Protein AF-A0AAW7YZU2-F1 (afdb_monomer_lite)

Foldseek 3Di:
DPPEQAFLALHPHDDPVVVRDDDPPDDPVRNVVSLVSRDADPQCPDPPPPGDNVSGSNLSVCVVPPPDVVVSVVVD

InterPro domains:
  IPR002305 Aminoacyl-tRNA synthetase, class Ic [PF00579] (5-69)

Secondary structure (DSSP, 8-state):
---SPPPTTSSS---GGGT----TTS-HHHHHHHHHTS---TT--STTS---GGG-HHHHHHHHH---HHHHHHH-

Structure (mmCIF, N/CA/C/O backbone):
data_AF-A0AAW7YZU2-F1
#
_entry.id   AF-A0AAW7YZU2-F1
#
loop_
_atom_site.group_PDB
_atom_site.id
_atom_site.type_symbol
_atom_site.label_atom_id
_atom_site.label_alt_id
_atom_site.label_comp_id
_atom_site.label_asym_id
_atom_site.label_entity_id
_atom_site.label_seq_id
_atom_site.pdbx_PDB_ins_code
_atom_site.Cartn_x
_atom_site.Cartn_y
_atom_site.Cartn_z
_atom_site.occupancy
_atom_site.B_iso_or_equiv
_atom_site.auth_seq_id
_atom_site.auth_comp_id
_atom_site.auth_asym_id
_atom_site.auth_atom_id
_atom_site.pdbx_PDB_model_num
ATOM 1 N N . GLY A 1 1 ? -18.830 9.935 1.854 1.00 45.69 1 GLY A N 1
ATOM 2 C CA . GLY A 1 1 ? -18.001 9.047 1.020 1.00 45.69 1 GLY A CA 1
ATOM 3 C C . GLY A 1 1 ? -16.638 8.952 1.653 1.00 45.69 1 GLY A C 1
ATOM 4 O O . GLY A 1 1 ? -16.184 9.968 2.170 1.00 45.69 1 GLY A O 1
ATOM 5 N N . LEU A 1 2 ? -16.022 7.767 1.658 1.00 57.31 2 LEU A N 1
ATOM 6 C CA . LEU A 1 2 ? -14.607 7.631 2.010 1.00 57.31 2 LEU A CA 1
ATOM 7 C C . LEU A 1 2 ? -13.831 8.683 1.202 1.00 57.31 2 LEU A C 1
ATOM 9 O O . LEU A 1 2 ? -14.048 8.818 -0.004 1.00 57.31 2 LEU A O 1
ATOM 13 N N . GLY A 1 3 ? -13.036 9.508 1.886 1.00 71.62 3 GLY A N 1
ATOM 14 C CA . GLY A 1 3 ? -12.181 10.501 1.238 1.00 71.62 3 GLY A CA 1
ATOM 15 C C . GLY A 1 3 ? -11.219 9.841 0.244 1.00 71.62 3 GLY A C 1
ATOM 16 O O . GLY A 1 3 ? -11.231 8.628 0.048 1.00 71.62 3 GLY A O 1
ATOM 17 N N . ARG A 1 4 ? -10.370 10.637 -0.413 1.00 79.81 4 ARG A N 1
ATOM 18 C CA . ARG A 1 4 ? -9.355 10.101 -1.339 1.00 79.81 4 ARG A CA 1
ATOM 19 C C . ARG A 1 4 ? -8.605 8.923 -0.712 1.00 79.81 4 ARG A C 1
ATOM 21 O O . ARG A 1 4 ? -8.208 9.007 0.447 1.00 79.81 4 ARG A O 1
ATOM 28 N N . LEU A 1 5 ? -8.363 7.877 -1.505 1.00 84.81 5 LEU A N 1
ATOM 29 C CA . LEU A 1 5 ? -7.559 6.750 -1.048 1.00 84.81 5 LEU A CA 1
ATOM 30 C C . LEU A 1 5 ? -6.146 7.224 -0.664 1.00 84.81 5 LEU A C 1
ATOM 32 O O . LEU A 1 5 ? -5.546 8.032 -1.394 1.00 84.81 5 LEU A O 1
ATOM 36 N N . PRO A 1 6 ? -5.613 6.735 0.467 1.00 86.88 6 PRO A N 1
ATOM 37 C CA . PRO A 1 6 ? -4.249 7.026 0.868 1.00 86.88 6 PRO A CA 1
ATOM 38 C C . PRO A 1 6 ? -3.253 6.393 -0.109 1.00 86.88 6 PRO A C 1
ATOM 40 O O . PRO A 1 6 ? -3.568 5.436 -0.818 1.00 86.88 6 PRO A O 1
ATOM 43 N N . GLY A 1 7 ? -2.045 6.941 -0.180 1.00 88.12 7 GLY A N 1
ATOM 44 C CA . GLY A 1 7 ? -0.974 6.348 -0.981 1.00 88.12 7 GLY A CA 1
ATOM 45 C C . GLY A 1 7 ? -0.430 5.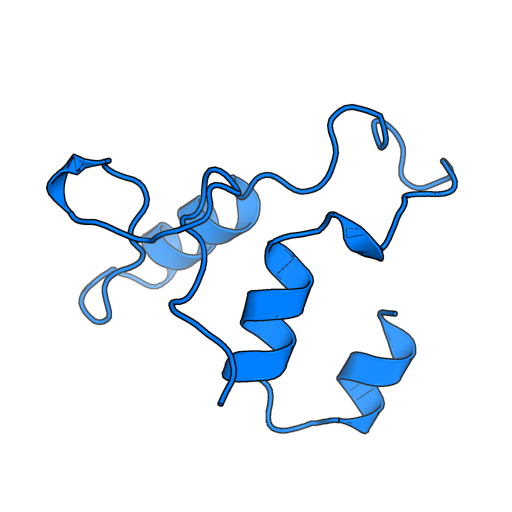063 -0.358 1.00 88.12 7 GLY A C 1
ATOM 46 O O . GLY A 1 7 ? -0.700 4.764 0.803 1.00 88.12 7 GLY A O 1
ATOM 47 N N . THR A 1 8 ? 0.395 4.322 -1.100 1.00 87.06 8 THR A N 1
ATOM 48 C CA . THR A 1 8 ? 1.103 3.141 -0.565 1.00 87.06 8 THR A CA 1
ATOM 49 C C . THR A 1 8 ? 2.034 3.480 0.609 1.00 87.06 8 THR A C 1
ATOM 51 O O . THR A 1 8 ? 2.402 2.612 1.389 1.00 87.06 8 THR A O 1
ATOM 54 N N . ASP A 1 9 ? 2.402 4.749 0.760 1.00 84.12 9 ASP A N 1
ATOM 55 C CA . ASP A 1 9 ? 3.213 5.286 1.853 1.00 84.12 9 ASP A CA 1
ATOM 56 C C . ASP A 1 9 ? 2.405 5.623 3.121 1.00 84.12 9 ASP A C 1
ATOM 58 O O . ASP A 1 9 ? 2.957 6.181 4.065 1.00 84.12 9 ASP A O 1
ATOM 62 N N . GLY A 1 10 ? 1.098 5.342 3.137 1.00 76.81 10 GLY A N 1
ATOM 63 C CA . GLY A 1 10 ? 0.210 5.626 4.266 1.00 76.81 10 GLY A CA 1
ATOM 64 C C . GLY A 1 10 ? -0.132 7.100 4.462 1.00 76.81 10 GLY A C 1
ATOM 65 O O . GLY A 1 10 ? -0.762 7.472 5.450 1.00 76.81 10 GLY A O 1
ATOM 66 N N . LYS A 1 11 ? 0.239 7.967 3.514 1.00 79.75 11 LYS A N 1
ATOM 67 C CA . LYS A 1 11 ? -0.122 9.386 3.559 1.00 79.75 11 LYS A CA 1
ATOM 68 C C . LYS A 1 11 ? -1.528 9.621 3.025 1.00 79.75 11 LYS A C 1
ATOM 70 O O . LYS A 1 11 ? -2.051 8.858 2.216 1.00 79.75 11 LYS A O 1
ATOM 75 N N . ALA A 1 12 ? -2.095 10.767 3.397 1.00 78.94 12 ALA A N 1
ATOM 76 C CA . ALA A 1 12 ? -3.486 11.149 3.143 1.00 78.94 12 ALA A CA 1
ATOM 77 C C . ALA A 1 12 ? -3.946 11.160 1.668 1.00 78.94 12 ALA A C 1
ATOM 79 O O . ALA A 1 12 ? -5.140 11.307 1.414 1.00 78.94 12 ALA A O 1
ATOM 80 N N . LYS A 1 13 ? -3.045 11.063 0.678 1.00 85.06 13 LYS A N 1
ATOM 81 C CA . LYS A 1 13 ? -3.438 11.006 -0.737 1.00 85.06 13 LYS A CA 1
ATOM 82 C C . LYS A 1 13 ? -2.516 10.136 -1.584 1.00 85.06 13 LYS A C 1
ATOM 84 O O . LYS A 1 13 ? -1.292 10.262 -1.523 1.00 85.06 13 LYS A O 1
ATOM 89 N N . MET A 1 14 ? -3.129 9.373 -2.479 1.00 87.94 14 MET A N 1
ATOM 90 C CA . MET A 1 14 ? -2.467 8.806 -3.646 1.00 87.94 14 MET A CA 1
ATOM 91 C C . MET A 1 14 ? -2.241 9.886 -4.724 1.00 87.94 14 MET A C 1
ATOM 93 O O . MET A 1 14 ? -3.154 10.645 -5.063 1.00 87.94 14 MET A O 1
ATOM 97 N N . SER A 1 15 ? -1.025 9.973 -5.273 1.00 87.38 15 SER A N 1
ATOM 98 C CA . SER A 1 15 ? -0.687 10.849 -6.403 1.00 87.38 15 SER A CA 1
ATOM 99 C C . SER A 1 15 ? 0.470 10.296 -7.232 1.00 87.38 15 SER A C 1
ATOM 101 O O . SER A 1 15 ? 1.461 9.809 -6.687 1.00 87.38 15 SER A O 1
ATOM 103 N N . LYS A 1 16 ? 0.403 10.477 -8.559 1.00 86.50 16 LYS A N 1
ATOM 104 C CA . LYS A 1 16 ? 1.496 10.105 -9.474 1.00 86.50 16 LYS A CA 1
ATOM 105 C C . LYS A 1 16 ? 2.805 10.809 -9.111 1.00 86.50 16 LYS A C 1
ATOM 107 O O . LYS A 1 16 ? 3.854 10.181 -9.087 1.00 86.50 16 LYS A O 1
ATOM 112 N N . SER A 1 17 ? 2.723 12.096 -8.768 1.00 90.19 17 SER A N 1
ATOM 113 C CA . SER A 1 17 ? 3.883 12.923 -8.407 1.00 90.19 17 SER A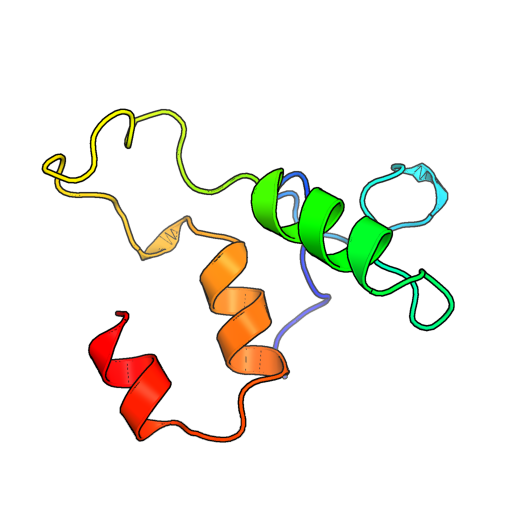 CA 1
ATOM 114 C C . SER A 1 17 ? 4.557 12.524 -7.092 1.00 90.19 17 SER A C 1
ATOM 116 O O . SER A 1 17 ? 5.683 12.938 -6.843 1.00 90.19 17 SER A O 1
ATOM 118 N N . LEU A 1 18 ? 3.872 11.748 -6.247 1.00 86.50 18 LEU A N 1
ATOM 119 C CA . LEU A 1 18 ? 4.398 11.255 -4.973 1.00 86.50 18 LEU A CA 1
ATOM 120 C C . LEU A 1 18 ? 4.931 9.823 -5.080 1.00 86.50 18 LEU A C 1
ATOM 122 O O . LEU A 1 18 ? 5.369 9.270 -4.077 1.00 86.50 18 LEU A O 1
ATOM 126 N N . TYR A 1 19 ? 4.868 9.214 -6.270 1.00 86.38 19 TYR A N 1
ATOM 127 C CA . TYR A 1 19 ? 5.298 7.836 -6.521 1.00 86.38 19 TYR A CA 1
ATOM 128 C C . TYR A 1 19 ? 4.661 6.795 -5.579 1.00 86.38 19 TYR A C 1
ATOM 130 O O . TYR A 1 19 ? 5.204 5.714 -5.384 1.00 86.38 19 TYR A O 1
ATOM 138 N N . ASN A 1 20 ? 3.474 7.094 -5.038 1.00 89.38 20 ASN A N 1
ATOM 139 C CA . ASN A 1 20 ? 2.759 6.268 -4.059 1.00 89.38 20 ASN A CA 1
ATOM 140 C C . ASN A 1 20 ? 1.445 5.682 -4.619 1.00 89.38 20 ASN A C 1
ATOM 142 O O . ASN A 1 20 ? 0.491 5.443 -3.878 1.00 89.38 20 ASN A O 1
ATOM 146 N N . SER A 1 21 ? 1.374 5.517 -5.947 1.00 90.06 21 SER A N 1
ATOM 147 C CA . SER A 1 21 ? 0.167 5.095 -6.672 1.00 90.06 21 SER A CA 1
ATOM 148 C C . SER A 1 21 ? 0.238 3.655 -7.174 1.00 90.06 21 SER A C 1
ATOM 150 O O . SER A 1 21 ? 1.262 3.211 -7.705 1.00 90.06 21 SER A O 1
ATOM 152 N N . ILE A 1 22 ? -0.892 2.955 -7.071 1.00 89.44 22 ILE A N 1
ATOM 153 C CA . ILE A 1 22 ? -1.132 1.656 -7.707 1.00 89.44 22 ILE A CA 1
ATOM 154 C C . ILE A 1 22 ? -1.951 1.923 -8.972 1.00 89.44 22 ILE A C 1
ATOM 156 O O . ILE A 1 22 ? -3.029 2.511 -8.891 1.00 89.44 22 ILE A O 1
ATOM 160 N N . TYR A 1 23 ? -1.428 1.557 -10.142 1.00 90.56 23 TYR A N 1
ATOM 161 C CA . TYR A 1 23 ? -2.107 1.794 -11.415 1.00 90.56 23 TYR A CA 1
ATOM 162 C C . TYR A 1 23 ? -2.924 0.573 -11.828 1.00 90.56 23 TYR A C 1
ATOM 164 O O . TYR A 1 23 ? -2.488 -0.5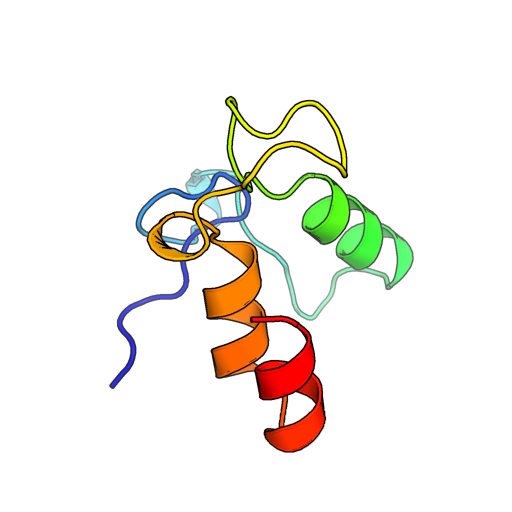59 -11.654 1.00 90.56 23 TYR A O 1
ATOM 172 N N . LEU A 1 24 ? -4.072 0.804 -12.469 1.00 88.25 24 LEU A N 1
ATOM 173 C CA . LEU A 1 24 ? -4.880 -0.273 -13.063 1.00 88.25 24 LEU A CA 1
ATOM 174 C C . LEU A 1 24 ? -4.144 -1.013 -14.193 1.00 88.25 24 LEU A C 1
ATOM 176 O O . LEU A 1 24 ? -4.474 -2.150 -14.501 1.00 88.25 24 LEU A O 1
ATOM 180 N N . SER A 1 25 ? -3.159 -0.358 -14.813 1.00 93.06 25 SER A N 1
ATOM 181 C CA . SER A 1 25 ? -2.317 -0.920 -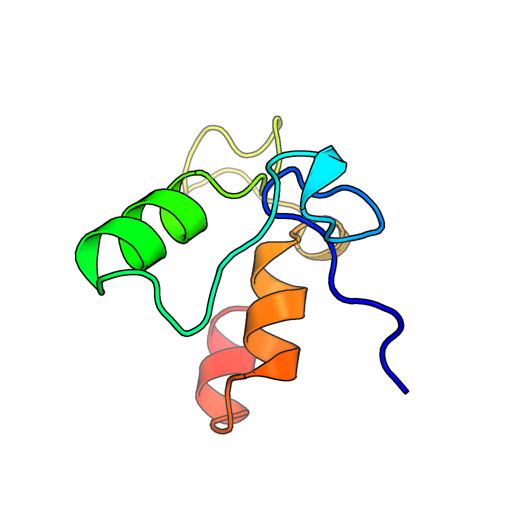15.871 1.00 93.06 25 SER A CA 1
ATOM 182 C C . SER A 1 25 ? -1.074 -1.648 -15.351 1.00 93.06 25 SER A C 1
ATOM 184 O O . SER A 1 25 ? -0.289 -2.137 -16.160 1.00 93.06 25 SER A O 1
ATOM 186 N N . ASP A 1 26 ? -0.831 -1.658 -14.037 1.00 90.88 26 ASP A N 1
ATOM 187 C CA . ASP A 1 26 ? 0.314 -2.374 -13.473 1.00 90.88 26 ASP A CA 1
ATOM 188 C C . ASP A 1 26 ? 0.124 -3.890 -13.631 1.00 90.88 26 ASP A C 1
ATOM 190 O O . ASP A 1 26 ? -0.984 -4.416 -13.521 1.00 90.88 26 ASP A O 1
ATOM 194 N N . SER A 1 27 ? 1.223 -4.616 -13.848 1.00 94.75 27 SER A N 1
ATOM 195 C CA . SER A 1 27 ? 1.178 -6.079 -13.849 1.00 94.75 27 SER A CA 1
ATOM 196 C C . SER A 1 27 ? 0.804 -6.625 -12.462 1.00 94.75 27 SER A C 1
ATOM 198 O O . SER A 1 27 ? 1.119 -5.986 -11.451 1.00 94.75 27 SER A O 1
ATOM 200 N N . PRO A 1 28 ? 0.218 -7.835 -12.372 1.00 92.44 28 PRO A N 1
ATOM 201 C CA . PRO A 1 28 ? -0.118 -8.455 -11.089 1.00 92.44 28 PRO A CA 1
ATOM 202 C C . PRO A 1 28 ? 1.064 -8.516 -10.109 1.00 92.44 28 PRO A C 1
ATOM 204 O O . PRO A 1 28 ? 0.903 -8.221 -8.925 1.00 92.44 28 PRO A O 1
ATOM 207 N N . ASP A 1 29 ? 2.271 -8.805 -10.603 1.00 92.38 29 ASP A N 1
ATOM 208 C CA . ASP A 1 29 ? 3.489 -8.828 -9.784 1.00 92.38 29 ASP A CA 1
ATOM 209 C C . ASP A 1 29 ? 3.855 -7.446 -9.232 1.00 92.38 29 ASP A C 1
ATOM 211 O O . ASP A 1 29 ? 4.283 -7.315 -8.083 1.00 92.38 29 ASP A O 1
ATOM 215 N N . THR A 1 30 ? 3.671 -6.399 -10.038 1.00 89.00 30 THR A N 1
ATOM 216 C CA . THR A 1 30 ? 3.928 -5.013 -9.632 1.00 89.00 30 THR A CA 1
ATOM 217 C C . THR A 1 30 ? 2.922 -4.567 -8.579 1.00 89.00 30 THR A C 1
ATOM 219 O O . THR A 1 30 ? 3.314 -3.995 -7.561 1.00 89.00 30 THR A O 1
ATOM 222 N N . ILE A 1 31 ? 1.640 -4.879 -8.783 1.00 90.12 31 ILE A N 1
ATOM 223 C CA . ILE A 1 31 ? 0.573 -4.608 -7.815 1.00 90.12 31 ILE A CA 1
ATOM 224 C C . ILE A 1 31 ? 0.884 -5.317 -6.493 1.00 90.12 31 ILE A C 1
ATOM 226 O O . ILE A 1 31 ? 0.891 -4.676 -5.443 1.00 90.12 31 ILE A O 1
ATOM 230 N N . ARG A 1 32 ? 1.227 -6.611 -6.540 1.00 88.06 32 ARG A N 1
ATOM 231 C CA . ARG A 1 32 ? 1.577 -7.398 -5.350 1.00 88.06 32 ARG A CA 1
ATOM 232 C C . ARG A 1 32 ? 2.745 -6.781 -4.586 1.00 88.06 32 ARG A C 1
ATOM 234 O O . ARG A 1 32 ? 2.655 -6.635 -3.371 1.00 88.06 32 ARG A O 1
ATOM 241 N N . LYS A 1 33 ? 3.818 -6.386 -5.278 1.00 88.12 33 LYS A N 1
ATOM 242 C CA . LYS A 1 33 ? 4.971 -5.720 -4.652 1.00 88.12 33 LYS A CA 1
ATOM 243 C C . LYS A 1 33 ? 4.568 -4.414 -3.966 1.00 88.12 33 LYS A C 1
ATOM 245 O O . LYS A 1 33 ? 4.950 -4.209 -2.821 1.00 88.12 33 LYS A O 1
ATOM 250 N N . LYS A 1 34 ? 3.764 -3.573 -4.628 1.00 88.31 34 LYS A N 1
ATOM 251 C CA . LYS A 1 34 ? 3.286 -2.293 -4.076 1.00 88.31 34 LYS A CA 1
ATOM 252 C C . LYS A 1 34 ? 2.404 -2.469 -2.839 1.00 88.31 34 LYS A C 1
ATOM 254 O O . LYS A 1 34 ? 2.536 -1.700 -1.890 1.00 88.31 34 LYS A O 1
ATOM 259 N N . ILE A 1 35 ? 1.528 -3.477 -2.842 1.00 85.12 35 ILE A N 1
ATOM 260 C CA . ILE A 1 35 ? 0.673 -3.812 -1.694 1.00 85.12 35 ILE A CA 1
ATOM 261 C C . ILE A 1 35 ? 1.523 -4.321 -0.525 1.00 85.12 35 ILE A C 1
ATOM 263 O O . ILE A 1 35 ? 1.349 -3.855 0.594 1.00 85.12 35 ILE A O 1
ATOM 267 N N . MET A 1 36 ? 2.476 -5.222 -0.775 1.00 83.56 36 MET A N 1
ATOM 268 C CA . MET A 1 36 ? 3.349 -5.757 0.280 1.00 83.56 36 MET A CA 1
ATOM 269 C C . MET A 1 36 ? 4.320 -4.716 0.852 1.00 83.56 36 MET A C 1
ATOM 271 O O . MET A 1 36 ? 4.763 -4.859 1.985 1.00 83.56 36 MET A O 1
ATOM 275 N N . SER A 1 37 ? 4.650 -3.670 0.090 1.00 82.00 37 SER A N 1
ATOM 276 C CA . SER A 1 37 ? 5.443 -2.534 0.574 1.00 82.00 37 SER A CA 1
ATOM 277 C C . SER A 1 37 ? 4.610 -1.451 1.264 1.00 82.00 37 SER A C 1
ATOM 279 O O . SER A 1 37 ? 5.153 -0.401 1.606 1.00 82.00 37 SER A O 1
ATOM 281 N N . MET A 1 38 ? 3.291 -1.637 1.380 1.00 82.19 38 MET A N 1
ATOM 282 C CA . MET A 1 38 ? 2.403 -0.611 1.911 1.00 82.19 38 MET A CA 1
ATOM 283 C C . MET A 1 38 ? 2.662 -0.393 3.404 1.00 82.19 38 MET A C 1
ATOM 285 O O . MET A 1 38 ? 2.829 -1.344 4.164 1.00 82.19 38 MET A O 1
ATOM 289 N N . TYR A 1 39 ? 2.685 0.868 3.826 1.00 71.44 39 TYR A N 1
ATOM 290 C CA . TYR A 1 39 ? 2.947 1.218 5.218 1.00 71.44 39 TYR A CA 1
ATOM 291 C C . TYR A 1 39 ? 1.776 0.806 6.122 1.00 71.44 39 TYR A C 1
ATOM 293 O O . TYR A 1 39 ? 0.654 1.304 5.964 1.00 71.44 39 TYR A O 1
ATOM 301 N N . THR A 1 40 ? 2.037 -0.106 7.060 1.00 66.81 40 THR A N 1
ATOM 302 C CA . THR A 1 40 ? 1.036 -0.656 7.985 1.00 66.81 40 THR A CA 1
ATOM 303 C C . THR A 1 40 ? 1.160 -0.088 9.394 1.00 66.81 40 THR A C 1
ATOM 305 O O . THR A 1 40 ? 0.181 0.457 9.885 1.00 66.81 40 THR A O 1
ATOM 308 N N . ASP A 1 41 ? 2.322 -0.206 10.041 1.00 65.25 41 ASP A N 1
ATOM 309 C CA . ASP A 1 41 ? 2.603 0.308 11.393 1.00 65.25 41 ASP A CA 1
ATOM 310 C C . ASP A 1 41 ? 4.101 0.078 11.696 1.00 65.25 41 ASP A C 1
ATOM 312 O O . ASP A 1 41 ? 4.561 -1.057 11.551 1.00 65.25 41 ASP A O 1
ATOM 316 N N . PRO A 1 42 ? 4.887 1.098 12.087 1.00 64.31 42 PRO A N 1
ATOM 317 C CA . PRO A 1 42 ? 6.297 0.918 12.435 1.00 64.31 42 PRO A CA 1
ATOM 318 C C . PRO A 1 42 ? 6.490 0.157 13.758 1.00 64.31 42 PRO A C 1
ATOM 320 O O . PRO A 1 42 ? 7.564 -0.395 13.981 1.00 64.31 42 PRO A O 1
ATOM 323 N N . ASN A 1 43 ? 5.468 0.114 14.621 1.00 60.69 43 ASN A N 1
ATOM 324 C CA . ASN A 1 43 ? 5.502 -0.544 15.929 1.00 60.69 43 ASN A CA 1
ATOM 325 C C . ASN A 1 43 ? 4.997 -1.995 15.887 1.00 60.69 43 ASN A C 1
ATOM 327 O O . ASN A 1 43 ? 5.071 -2.692 16.894 1.00 60.69 43 ASN A O 1
ATOM 331 N N . HIS A 1 44 ? 4.512 -2.467 14.735 1.00 64.75 44 HIS A N 1
ATOM 332 C CA . HIS A 1 44 ? 4.067 -3.846 14.530 1.00 64.75 44 HIS A CA 1
ATOM 333 C C . HIS A 1 44 ? 5.162 -4.650 13.819 1.00 64.75 44 HIS A C 1
ATOM 335 O O . HIS A 1 44 ? 5.048 -5.008 12.642 1.00 64.75 44 HIS A O 1
ATOM 341 N N . VAL A 1 45 ? 6.268 -4.863 14.534 1.00 61.22 45 VAL A N 1
ATOM 342 C CA . VAL A 1 45 ? 7.472 -5.521 14.007 1.00 61.22 45 VAL A CA 1
ATOM 343 C C . VAL A 1 45 ? 7.289 -7.040 13.965 1.00 61.22 45 VAL A C 1
ATOM 345 O O . VAL A 1 45 ? 7.799 -7.691 13.051 1.00 61.22 45 VAL A O 1
ATOM 348 N N . GLN A 1 46 ? 6.537 -7.616 14.910 1.00 61.47 46 GLN A N 1
ATOM 349 C CA . GLN A 1 46 ? 6.212 -9.040 14.941 1.00 61.47 46 GLN A CA 1
ATOM 350 C C . GLN A 1 46 ? 4.708 -9.299 14.819 1.00 61.47 46 GLN A C 1
ATOM 352 O O . GLN A 1 46 ? 3.878 -8.485 15.201 1.00 61.47 46 GLN A O 1
ATOM 357 N N . ILE A 1 47 ? 4.359 -10.487 14.317 1.00 59.91 47 ILE A N 1
ATOM 358 C CA . ILE A 1 47 ? 2.965 -10.941 14.138 1.00 59.91 47 ILE A CA 1
ATOM 359 C C . ILE A 1 47 ? 2.198 -10.988 15.472 1.00 59.91 47 ILE A C 1
ATOM 361 O O . ILE A 1 47 ? 0.981 -10.835 15.483 1.00 59.91 47 ILE A O 1
ATOM 365 N N . ASN A 1 48 ? 2.908 -11.201 16.584 1.00 59.88 48 ASN A N 1
ATOM 366 C CA . ASN A 1 48 ? 2.323 -11.312 17.921 1.00 59.88 48 ASN A CA 1
ATOM 367 C C . ASN A 1 48 ? 2.199 -9.969 18.653 1.00 59.88 48 ASN A C 1
ATOM 369 O O . ASN A 1 48 ? 1.646 -9.942 19.754 1.00 59.88 48 ASN A O 1
ATOM 373 N N . ASP A 1 49 ? 2.718 -8.877 18.085 1.00 62.41 49 ASP A N 1
ATOM 374 C CA . ASP A 1 49 ? 2.552 -7.562 18.693 1.00 62.41 49 ASP A CA 1
ATOM 375 C C . ASP A 1 49 ? 1.096 -7.109 18.498 1.00 62.41 49 ASP A C 1
ATOM 377 O O . ASP A 1 49 ? 0.552 -7.257 17.400 1.00 62.41 49 ASP A O 1
ATOM 381 N N . PRO A 1 50 ? 0.426 -6.554 19.524 1.00 60.28 50 PRO A N 1
ATOM 382 C CA . PRO A 1 50 ? -0.926 -6.027 19.381 1.00 60.28 50 PRO A CA 1
ATOM 383 C C . PRO A 1 50 ? -0.896 -4.793 18.466 1.00 60.28 50 PRO A C 1
ATOM 385 O O . PRO A 1 50 ? -0.718 -3.663 18.912 1.00 60.28 50 PRO A O 1
ATOM 388 N N . GLY A 1 51 ? -1.011 -5.013 17.156 1.00 56.91 51 GLY A N 1
ATOM 389 C CA . GLY A 1 51 ? -0.965 -3.948 16.161 1.00 56.91 51 GLY A CA 1
ATOM 390 C C . GLY A 1 51 ? -2.207 -3.072 16.217 1.00 56.91 51 GLY A C 1
ATOM 391 O O . GLY A 1 51 ? -3.326 -3.579 16.275 1.00 56.91 51 GLY A O 1
ATOM 392 N N . GLN A 1 52 ? -2.032 -1.756 16.120 1.00 58.47 52 GLN A N 1
ATOM 393 C CA . GLN A 1 52 ? -3.165 -0.836 16.058 1.00 58.47 52 GLN A CA 1
ATOM 394 C C . GLN A 1 52 ? -3.808 -0.893 14.666 1.00 58.47 52 GLN A C 1
ATOM 396 O O . GLN A 1 52 ? -3.177 -0.600 13.651 1.00 58.47 52 GLN A O 1
ATOM 401 N N . ILE A 1 53 ? -5.076 -1.304 14.601 1.00 55.78 53 ILE A N 1
ATOM 402 C CA . ILE A 1 53 ? -5.829 -1.428 13.340 1.00 55.78 53 ILE A CA 1
ATOM 403 C C . ILE A 1 53 ? -6.170 -0.047 12.763 1.00 55.78 53 ILE A C 1
ATOM 405 O O . ILE A 1 53 ? -6.203 0.123 11.546 1.00 55.78 53 ILE A O 1
ATOM 409 N N . GLU A 1 54 ? -6.339 0.959 13.624 1.00 52.97 54 GLU A N 1
ATOM 410 C CA . GLU A 1 54 ? -6.792 2.309 13.258 1.00 52.97 54 GLU A CA 1
ATOM 411 C C . GLU A 1 54 ? -5.813 3.092 12.363 1.00 52.97 54 GLU A C 1
ATOM 413 O O . GLU A 1 54 ? -6.224 4.041 11.699 1.00 52.97 54 GLU A O 1
ATOM 418 N N . VAL A 1 55 ? -4.539 2.685 12.282 1.00 53.81 55 VAL A N 1
ATOM 419 C CA . VAL A 1 55 ? -3.496 3.388 11.501 1.00 53.81 55 VAL A CA 1
ATOM 420 C C . VAL A 1 55 ? -3.156 2.666 10.184 1.00 53.81 55 VAL A C 1
ATOM 422 O O . VAL A 1 55 ? -2.392 3.163 9.356 1.00 53.81 55 VAL A O 1
ATOM 425 N N . LYS A 1 56 ? -3.742 1.491 9.931 1.00 65.44 56 LYS A N 1
ATOM 426 C CA . LYS A 1 56 ? -3.334 0.621 8.822 1.00 65.44 56 LYS A CA 1
ATOM 427 C C . LYS A 1 56 ? -4.020 1.015 7.514 1.00 65.44 56 LYS A C 1
ATOM 429 O O . LYS A 1 56 ? -5.121 0.569 7.202 1.00 65.44 56 LYS A O 1
ATOM 434 N N . THR A 1 57 ? -3.286 1.756 6.686 1.00 71.44 57 THR A N 1
ATOM 435 C CA . THR A 1 57 ? -3.587 2.086 5.278 1.00 71.44 57 THR A CA 1
ATOM 436 C C . THR A 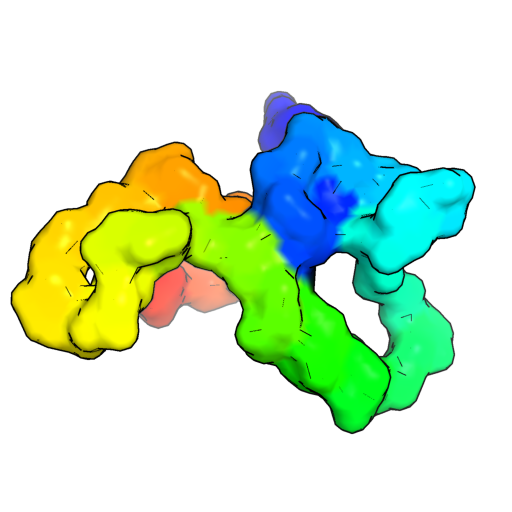1 57 ? -4.186 0.919 4.487 1.00 71.44 57 THR A C 1
ATOM 438 O O . THR A 1 57 ? -5.081 1.110 3.669 1.00 71.44 57 THR A O 1
ATOM 441 N N . VAL A 1 58 ? -3.715 -0.301 4.758 1.00 77.00 58 VAL A N 1
ATOM 442 C CA . VAL A 1 58 ? -4.138 -1.536 4.087 1.00 77.00 58 VAL A CA 1
ATOM 443 C C . VAL A 1 58 ? -5.629 -1.836 4.284 1.00 77.00 58 VAL A C 1
ATOM 445 O O . VAL A 1 58 ? -6.290 -2.229 3.324 1.00 77.00 58 VAL A O 1
ATOM 448 N N . PHE A 1 59 ? -6.195 -1.602 5.474 1.00 78.56 59 PHE A N 1
ATOM 449 C CA . PHE A 1 59 ? -7.624 -1.848 5.701 1.00 78.56 59 PHE A CA 1
ATOM 450 C C . PHE A 1 59 ? -8.506 -0.837 4.975 1.00 78.56 59 PHE A C 1
ATOM 452 O O . PHE A 1 59 ? -9.553 -1.218 4.470 1.00 78.56 59 PHE A O 1
ATOM 459 N N . THR A 1 60 ? -8.053 0.407 4.804 1.00 81.06 60 THR A N 1
ATOM 460 C CA . THR A 1 60 ? -8.757 1.394 3.970 1.00 81.06 60 THR A CA 1
ATOM 461 C C . THR A 1 60 ? -8.856 0.938 2.512 1.00 81.06 60 THR A C 1
ATOM 463 O O . THR A 1 60 ? -9.865 1.185 1.856 1.00 81.06 60 THR A O 1
ATOM 466 N N . TYR A 1 61 ? -7.827 0.259 1.989 1.00 82.31 61 TYR A N 1
ATOM 467 C CA . TYR A 1 61 ? -7.893 -0.336 0.651 1.00 82.31 61 TYR A CA 1
ATOM 468 C C . TYR A 1 61 ? -8.864 -1.507 0.611 1.00 82.31 61 TYR A C 1
ATOM 470 O O . TYR A 1 61 ? -9.683 -1.564 -0.302 1.00 82.31 61 TYR A O 1
ATOM 478 N N . LEU A 1 62 ? -8.795 -2.411 1.593 1.00 82.81 62 LEU A N 1
ATOM 479 C CA . LEU A 1 62 ? -9.711 -3.546 1.685 1.00 82.81 62 LEU A CA 1
ATOM 480 C C . LEU A 1 62 ? -11.170 -3.083 1.787 1.00 82.81 62 LEU A C 1
ATOM 482 O O . LEU A 1 62 ? -11.994 -3.576 1.031 1.00 82.81 62 LEU A O 1
ATOM 486 N N . ASP A 1 63 ? -11.475 -2.080 2.609 1.00 81.62 63 ASP A N 1
ATOM 487 C CA . ASP A 1 63 ? -12.817 -1.492 2.731 1.00 81.62 63 ASP A CA 1
ATOM 488 C C . ASP A 1 63 ? -13.331 -0.909 1.400 1.00 81.62 63 ASP A C 1
ATOM 490 O O . ASP A 1 63 ? -14.536 -0.871 1.161 1.00 81.62 63 ASP A O 1
ATOM 494 N N . ALA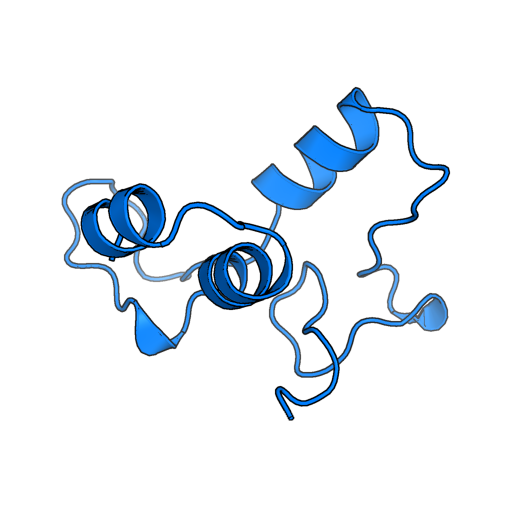 A 1 64 ? -12.433 -0.443 0.523 1.00 82.81 64 ALA A N 1
ATOM 495 C CA . ALA A 1 64 ? -12.797 0.178 -0.750 1.00 82.81 64 ALA A CA 1
ATOM 496 C C . ALA A 1 64 ? -12.961 -0.817 -1.912 1.00 82.81 64 ALA A C 1
ATOM 498 O O . ALA A 1 64 ? -13.698 -0.522 -2.853 1.00 82.81 64 ALA A O 1
ATOM 499 N N . ILE A 1 65 ? -12.251 -1.952 -1.884 1.00 82.50 65 ILE A N 1
ATOM 500 C CA . ILE A 1 65 ? -12.206 -2.915 -3.002 1.00 82.50 65 ILE A CA 1
ATOM 501 C C . ILE A 1 65 ? -12.824 -4.276 -2.669 1.00 82.50 65 ILE A C 1
ATOM 503 O O . ILE A 1 65 ? -13.217 -4.996 -3.585 1.00 82.50 65 ILE A O 1
ATOM 507 N N . CYS A 1 66 ? -12.875 -4.663 -1.392 1.00 82.25 66 CYS A N 1
ATOM 508 C CA . CYS A 1 66 ? -13.392 -5.958 -0.972 1.00 82.25 66 CYS A CA 1
ATOM 509 C C . CYS A 1 66 ? -14.919 -5.915 -0.920 1.00 82.25 66 CYS A C 1
ATOM 511 O O . CYS A 1 66 ? -15.507 -5.132 -0.179 1.00 82.25 66 CYS A O 1
ATOM 513 N N . SER A 1 67 ? -15.566 -6.790 -1.686 1.00 79.25 67 SER A N 1
ATOM 514 C CA . SER A 1 67 ? -17.016 -6.985 -1.632 1.00 79.25 67 SER A CA 1
ATOM 515 C C . SER A 1 67 ? -17.451 -7.945 -0.519 1.00 79.25 67 SER A C 1
ATOM 517 O O . SER A 1 67 ? -18.619 -7.947 -0.146 1.00 79.25 67 SER A O 1
ATOM 519 N N . ASP A 1 68 ? -16.535 -8.772 -0.003 1.00 84.50 68 ASP A N 1
ATOM 520 C CA . ASP A 1 68 ? -16.811 -9.747 1.056 1.00 84.50 68 ASP A CA 1
ATOM 521 C C . ASP A 1 68 ? -16.573 -9.112 2.433 1.00 84.50 68 ASP A C 1
ATOM 523 O O . ASP A 1 68 ? -15.445 -9.002 2.928 1.00 84.50 68 ASP A O 1
ATOM 527 N N . THR A 1 69 ? -17.666 -8.648 3.037 1.00 76.56 69 THR A N 1
ATOM 528 C CA . THR A 1 69 ? -17.646 -7.989 4.346 1.00 76.56 69 THR A CA 1
ATOM 529 C C . THR A 1 69 ? -17.359 -8.973 5.483 1.00 76.56 69 THR A C 1
ATOM 531 O O . THR A 1 69 ? -16.734 -8.590 6.471 1.00 76.56 69 THR A O 1
ATOM 534 N N . ASP A 1 70 ? -17.735 -10.246 5.341 1.00 80.69 70 ASP A N 1
ATOM 535 C CA . ASP A 1 70 ? -17.535 -11.261 6.380 1.00 80.69 70 ASP A CA 1
ATOM 536 C C . ASP A 1 70 ? -16.061 -11.655 6.500 1.00 80.69 70 ASP A C 1
ATOM 538 O O . ASP A 1 70 ? -15.548 -11.857 7.602 1.00 80.69 70 ASP A O 1
ATOM 542 N N . GLN A 1 71 ? -15.347 -11.745 5.375 1.00 77.19 71 GLN A N 1
ATOM 543 C CA . GLN A 1 71 ? -13.896 -11.946 5.388 1.00 77.19 71 GLN A CA 1
ATOM 544 C C . GLN A 1 71 ? -13.157 -10.734 5.947 1.00 77.19 71 GLN A C 1
ATOM 546 O O . GLN A 1 71 ? -12.217 -10.892 6.724 1.00 77.19 71 GLN A O 1
ATOM 551 N N . LEU A 1 72 ? -13.600 -9.530 5.592 1.00 77.75 72 LEU A N 1
ATOM 552 C CA . LEU A 1 72 ? -13.021 -8.288 6.086 1.00 77.75 72 LEU A CA 1
ATOM 553 C C . LEU A 1 72 ? -13.141 -8.165 7.614 1.00 77.75 72 LEU A C 1
ATOM 555 O O . LEU A 1 72 ? -12.171 -7.796 8.272 1.00 77.75 72 LEU A O 1
ATOM 559 N N . LEU A 1 73 ? -14.298 -8.524 8.179 1.00 77.44 73 LEU A N 1
ATOM 560 C CA . LEU A 1 73 ? -14.544 -8.510 9.625 1.00 77.44 73 LEU A CA 1
ATOM 561 C C . LEU A 1 73 ? -13.701 -9.527 10.403 1.00 77.44 73 LEU A C 1
ATOM 563 O O . LEU A 1 73 ? -13.474 -9.320 11.583 1.00 77.44 73 LEU A O 1
ATOM 567 N N . LYS A 1 74 ? -13.233 -10.608 9.769 1.00 79.75 74 LYS A N 1
ATOM 568 C CA . LYS A 1 74 ? -12.328 -11.588 10.403 1.00 79.75 74 LYS A CA 1
ATOM 569 C C . LYS A 1 74 ? -10.872 -11.128 10.445 1.00 79.75 74 LYS A C 1
ATOM 571 O O . LYS A 1 74 ? -10.077 -11.707 11.179 1.00 79.75 74 LYS A O 1
ATOM 576 N N . LEU A 1 75 ? -10.510 -10.176 9.585 1.00 75.06 75 LEU A N 1
ATOM 577 C CA . LEU A 1 75 ? -9.154 -9.635 9.486 1.00 75.06 75 LEU A CA 1
ATOM 578 C C . LEU A 1 75 ? -8.951 -8.405 10.380 1.00 75.06 75 LEU A C 1
ATOM 580 O O . LEU A 1 75 ? -7.804 -8.070 10.674 1.00 75.06 75 LEU A O 1
ATOM 584 N N . LYS A 1 76 ? -10.043 -7.732 10.755 1.00 68.75 76 LYS A N 1
ATOM 585 C CA . LYS A 1 76 ? -10.083 -6.665 11.760 1.00 68.75 76 LYS A CA 1
ATOM 586 C C . LYS A 1 76 ? -10.232 -7.281 13.148 1.00 68.75 76 LYS A C 1
ATOM 588 O O . LYS A 1 76 ? -9.606 -6.737 14.075 1.00 68.75 76 LYS A O 1
#

pLDDT: mean 77.63, std 11.85, range [45.69, 94.75]

Sequence (76 aa):
GLGRLPGTDGKAKMSKSLYNSIYLSDSPDTIRKKIMSMYTDPNHVQINDPGQIEVKTVFTYLDAICSDTDQLLKLK

Organism: NCBI:txid3062664

Radius of gyration: 13.02 Å; chains: 1; bounding box: 26×25×35 Å